Protein AF-A0A2M7N6R6-F1 (afdb_monomer_lite)

Radius of gyration: 20.61 Å; chains: 1; bounding box: 51×41×59 Å

Foldseek 3Di:
DVVLLVCQQANDDDDPVCNVVSVVSDDHQKDWDDWAFDPVCCVVPCVVVVHDQKDWDWDFDQDPPPRDTPDIDTDIDGDPPTDTRTDMGGHDDPNDDSVLVVLLVLVVQQVFAPDPDRVVVHRHDDDPQDDDVVGDTDDRDPDSPDDDPDD

Sequence (151 aa):
TDAENLLRLFGGAPDKEADEKIKAIGPTRLAFWDCALNKTWKEEILDKRNLLATEAKSENTINRISGTADNPRFTERVIAGSQFDFRLSLKVHDGEDLLPLLLQGLKLLELDSLGGSGSRGYGKIEFKDLKIIDGEALTLPDNPFAEGASS

Structure (mmCIF, N/CA/C/O backbone):
data_AF-A0A2M7N6R6-F1
#
_entry.id   AF-A0A2M7N6R6-F1
#
loop_
_atom_site.group_PDB
_atom_site.id
_atom_site.type_symbol
_atom_site.label_atom_id
_atom_site.label_alt_id
_atom_site.label_comp_id
_atom_site.label_asym_id
_atom_site.label_entity_id
_atom_site.label_seq_id
_atom_site.pdbx_PDB_ins_code
_atom_site.Cartn_x
_atom_site.Cartn_y
_atom_site.Cartn_z
_atom_site.occupancy
_atom_site.B_iso_or_equiv
_atom_site.auth_seq_id
_atom_site.auth_comp_id
_atom_site.auth_asym_id
_atom_site.auth_atom_id
_atom_site.pdbx_PDB_model_num
ATOM 1 N N . THR A 1 1 ? -22.119 4.786 8.266 1.00 64.00 1 THR A N 1
ATOM 2 C CA . THR A 1 1 ? -21.231 3.635 8.511 1.00 64.00 1 THR A CA 1
ATOM 3 C C . THR A 1 1 ? -19.872 3.870 7.884 1.00 64.00 1 THR A C 1
ATOM 5 O O . THR A 1 1 ? -18.985 4.335 8.581 1.00 64.00 1 THR A O 1
ATOM 8 N N . ASP A 1 2 ? -19.696 3.653 6.585 1.00 77.94 2 ASP A N 1
ATOM 9 C CA . ASP A 1 2 ? -18.374 3.391 5.997 1.00 77.94 2 ASP A CA 1
ATOM 10 C C . ASP A 1 2 ? -17.433 4.596 6.081 1.00 77.94 2 ASP A C 1
ATOM 12 O O . ASP A 1 2 ? -16.282 4.451 6.473 1.00 77.94 2 ASP A O 1
ATOM 16 N N . ALA A 1 3 ? -17.945 5.809 5.847 1.00 85.69 3 ALA A N 1
ATOM 17 C CA . ALA A 1 3 ? -17.190 7.049 6.034 1.00 85.69 3 ALA A CA 1
ATOM 18 C C . ALA A 1 3 ? -16.670 7.237 7.477 1.00 85.69 3 ALA A C 1
ATOM 20 O O . ALA A 1 3 ? -15.576 7.755 7.677 1.00 85.69 3 ALA A O 1
ATOM 21 N N . GLU A 1 4 ? -17.412 6.780 8.491 1.00 88.81 4 GLU A N 1
ATOM 22 C CA . GLU A 1 4 ? -16.947 6.797 9.884 1.00 88.81 4 GLU A CA 1
ATOM 23 C C . GLU A 1 4 ? -15.924 5.690 10.140 1.00 88.81 4 GLU A C 1
ATOM 25 O O . GLU A 1 4 ? -14.963 5.905 10.869 1.00 88.81 4 GLU A O 1
ATOM 30 N N . ASN A 1 5 ? -16.084 4.522 9.516 1.00 92.25 5 ASN A N 1
ATOM 31 C CA . ASN A 1 5 ? -15.132 3.417 9.636 1.00 92.25 5 ASN A CA 1
ATOM 32 C C . ASN A 1 5 ? -13.803 3.721 8.925 1.00 92.25 5 ASN A C 1
ATOM 34 O O . ASN A 1 5 ? -12.748 3.343 9.428 1.00 92.25 5 ASN A O 1
ATOM 38 N N . LEU A 1 6 ? -13.821 4.497 7.840 1.00 92.50 6 LEU A N 1
ATOM 39 C CA . LEU A 1 6 ? -12.623 5.085 7.237 1.00 92.50 6 LEU A CA 1
ATOM 40 C C . LEU A 1 6 ? -11.966 6.112 8.177 1.00 92.50 6 LEU A C 1
ATOM 42 O O . LEU A 1 6 ? -10.753 6.066 8.369 1.00 92.50 6 LEU A O 1
ATOM 46 N N . LEU A 1 7 ? -12.745 6.981 8.833 1.00 91.94 7 LEU A N 1
ATOM 47 C CA . LEU A 1 7 ? -12.218 7.915 9.841 1.00 91.94 7 LEU A CA 1
ATOM 48 C C . LEU A 1 7 ? -11.681 7.201 11.097 1.00 91.94 7 LEU A C 1
ATOM 50 O O . LEU A 1 7 ? -10.708 7.672 11.678 1.00 91.94 7 LEU A O 1
ATOM 54 N N . ARG A 1 8 ? -12.242 6.050 11.494 1.00 93.38 8 ARG A N 1
ATOM 55 C CA . ARG A 1 8 ? -11.661 5.154 12.511 1.00 93.38 8 ARG A CA 1
ATOM 56 C C . ARG A 1 8 ? -10.321 4.592 12.024 1.00 93.38 8 ARG A C 1
ATOM 58 O O . ARG A 1 8 ? -9.306 4.730 12.709 1.00 93.38 8 ARG A O 1
ATOM 65 N N . LEU A 1 9 ? -10.309 3.973 10.841 1.00 94.81 9 LEU A N 1
ATOM 66 C CA . LEU A 1 9 ? -9.132 3.312 10.270 1.00 94.81 9 LEU A CA 1
ATOM 67 C C . LEU A 1 9 ? -7.947 4.265 10.090 1.00 94.81 9 LEU A C 1
ATOM 69 O O . LEU A 1 9 ? -6.851 3.921 10.518 1.00 94.81 9 LEU A O 1
ATOM 73 N N . PHE A 1 10 ? -8.155 5.442 9.496 1.00 93.69 10 PHE A N 1
ATOM 74 C CA . PHE A 1 10 ? -7.073 6.364 9.126 1.00 93.69 10 PHE A CA 1
ATOM 75 C C . PHE A 1 10 ? -6.913 7.566 10.073 1.00 93.69 10 PHE A C 1
ATOM 77 O O . PHE A 1 10 ? -5.824 8.136 10.148 1.00 93.69 10 PHE A O 1
ATOM 84 N N . GLY A 1 11 ? -7.946 7.913 10.845 1.00 89.31 11 GLY A N 1
ATOM 85 C CA . GLY A 1 11 ? -8.026 9.146 11.632 1.00 89.31 11 GLY A CA 1
ATOM 86 C C . GLY A 1 11 ? -8.700 10.294 10.867 1.00 89.31 11 GLY A C 1
ATOM 87 O O . GLY A 1 11 ? -8.717 10.324 9.637 1.00 89.31 11 GLY A O 1
ATOM 88 N N . GLY A 1 12 ? -9.253 11.260 11.605 1.00 81.00 12 GLY A N 1
ATOM 89 C CA . GLY A 1 12 ? -9.752 12.524 11.056 1.00 81.00 12 GLY A CA 1
ATOM 90 C C . GLY A 1 12 ? -8.738 13.656 11.226 1.00 81.00 12 GLY A C 1
ATOM 91 O O . GLY A 1 12 ? -8.130 13.786 12.288 1.00 81.00 12 GLY A O 1
ATOM 92 N N . ALA A 1 13 ? -8.571 14.498 10.203 1.00 73.12 13 ALA A N 1
ATOM 93 C CA . ALA A 1 13 ? -7.813 15.741 10.337 1.00 73.12 13 ALA A CA 1
ATOM 94 C C . ALA A 1 13 ? -8.614 16.749 11.190 1.00 73.12 13 ALA A C 1
ATOM 96 O O . ALA A 1 13 ? -9.800 16.936 10.913 1.00 73.12 13 ALA A O 1
ATOM 97 N N . PRO A 1 14 ? -8.015 17.396 12.209 1.00 63.06 14 PRO A N 1
ATOM 98 C CA . PRO A 1 14 ? -8.737 18.296 13.104 1.00 63.06 14 PRO A CA 1
ATOM 99 C C . PRO A 1 14 ? -9.152 19.586 12.386 1.00 63.06 14 PRO A C 1
ATOM 101 O O . PRO A 1 14 ? -8.332 20.476 12.159 1.0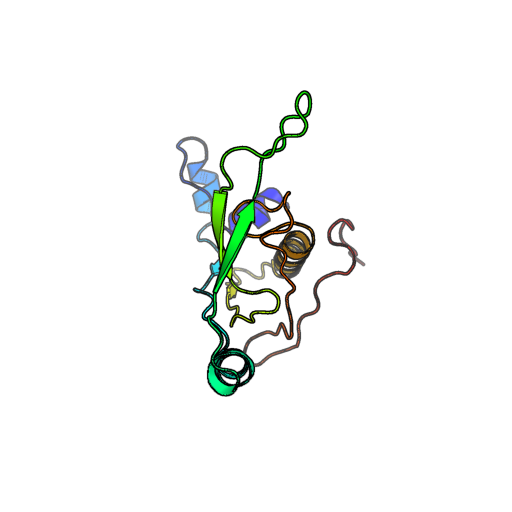0 63.06 14 PRO A O 1
ATOM 104 N N . ASP A 1 15 ? -10.442 19.688 12.072 1.00 67.25 15 ASP A N 1
ATOM 105 C CA . ASP A 1 15 ? -11.092 20.911 11.603 1.00 67.25 15 ASP A CA 1
ATOM 106 C C . ASP A 1 15 ? -12.086 21.429 12.655 1.00 67.25 15 ASP A C 1
ATOM 108 O O . ASP A 1 15 ? -12.701 20.658 13.397 1.00 67.25 15 ASP A O 1
ATOM 112 N N . LYS A 1 16 ? -12.247 22.752 12.722 1.00 59.47 16 LYS A N 1
ATOM 113 C CA . LYS A 1 16 ? -12.961 23.469 13.790 1.00 59.47 16 LYS A CA 1
ATOM 114 C C . LYS A 1 16 ? -14.450 23.131 13.866 1.00 59.47 16 LYS A C 1
ATOM 116 O O . LYS A 1 16 ? -15.036 23.263 14.934 1.00 59.47 16 LYS A O 1
ATOM 121 N N . GLU A 1 17 ? -15.047 22.691 12.761 1.00 62.31 17 GLU A N 1
ATOM 122 C CA . GLU A 1 17 ? -16.455 22.270 12.698 1.00 62.31 17 GLU A CA 1
ATOM 123 C C . GLU A 1 17 ? -16.645 20.757 12.940 1.00 62.31 17 GLU A C 1
ATOM 125 O O . GLU A 1 17 ? -17.759 20.305 13.202 1.00 62.31 17 GLU A O 1
ATOM 130 N N . ALA A 1 18 ? -15.566 19.964 12.894 1.00 65.38 18 ALA A N 1
ATOM 131 C CA . ALA A 1 18 ? -15.598 18.501 13.014 1.00 65.38 18 ALA A CA 1
ATOM 132 C C . ALA A 1 18 ? -15.128 17.968 14.385 1.00 65.38 18 ALA A C 1
ATOM 134 O O . ALA A 1 18 ? -15.279 16.776 14.665 1.00 65.38 18 ALA A O 1
ATOM 135 N N . ASP A 1 19 ? -14.573 18.837 15.233 1.00 71.38 19 ASP A N 1
ATOM 136 C CA . ASP A 1 19 ? -13.819 18.509 16.452 1.00 71.38 19 ASP A CA 1
ATOM 137 C C . ASP A 1 19 ? -14.540 17.520 17.400 1.00 71.38 19 ASP A C 1
ATOM 139 O O . ASP A 1 19 ? -13.961 16.514 17.805 1.00 71.38 19 ASP A O 1
ATOM 143 N N . GLU A 1 20 ? -15.837 17.707 17.673 1.00 77.06 20 GLU A N 1
ATOM 144 C CA . GLU A 1 20 ? -16.615 16.783 18.524 1.00 77.06 20 GLU A CA 1
ATOM 145 C C . GLU A 1 20 ? -16.784 15.378 17.918 1.00 77.06 20 GLU A C 1
ATOM 147 O O . GLU A 1 20 ? -16.715 14.378 18.635 1.00 77.06 20 GLU A O 1
ATOM 152 N N . LYS A 1 21 ? -16.945 15.266 16.591 1.00 76.19 21 LYS A N 1
ATOM 153 C CA . LYS A 1 21 ? -16.992 13.954 15.921 1.00 76.19 21 LYS A CA 1
ATOM 154 C C . LYS A 1 21 ? -15.628 13.274 15.939 1.00 76.19 21 LYS A C 1
ATOM 156 O O . LYS A 1 21 ? -15.561 12.063 16.115 1.00 76.19 21 LYS A O 1
ATOM 161 N N . ILE A 1 22 ? -14.547 14.037 15.787 1.00 78.31 22 ILE A N 1
ATOM 162 C CA . ILE A 1 22 ? -13.179 13.505 15.813 1.00 78.31 22 ILE A CA 1
ATOM 163 C C . ILE A 1 22 ? -12.827 13.006 17.224 1.00 78.31 22 ILE A C 1
ATOM 165 O O . ILE A 1 22 ? -12.296 11.905 17.356 1.00 78.31 22 ILE A O 1
ATOM 169 N N . LYS A 1 23 ? -13.217 13.735 18.280 1.00 81.31 23 LYS A N 1
ATOM 170 C CA . LYS A 1 23 ? -13.111 13.271 19.678 1.00 81.31 23 LYS A CA 1
ATOM 171 C C . LYS A 1 23 ? -13.893 11.980 19.923 1.00 81.31 23 LYS A C 1
ATOM 173 O O . LYS A 1 23 ? -13.353 11.066 20.537 1.00 81.31 23 LYS A O 1
ATOM 178 N N . ALA A 1 24 ? -15.129 11.893 19.425 1.00 84.25 24 ALA A N 1
ATOM 179 C CA . ALA A 1 24 ? -15.977 10.709 19.579 1.00 84.25 24 ALA A CA 1
ATOM 180 C C . ALA A 1 24 ? -15.475 9.487 18.783 1.00 84.25 24 ALA A C 1
ATOM 182 O O . ALA A 1 24 ? -15.651 8.355 19.224 1.00 84.25 24 ALA A O 1
ATOM 183 N N . ILE A 1 25 ? -14.836 9.701 17.627 1.00 86.81 25 ILE A N 1
ATOM 184 C CA . ILE A 1 25 ? -14.183 8.637 16.850 1.00 86.81 25 ILE A CA 1
ATOM 185 C C . ILE A 1 25 ? -12.901 8.170 17.548 1.00 86.81 25 ILE A C 1
ATOM 187 O O . ILE A 1 25 ? -12.643 6.967 17.599 1.00 86.81 25 ILE A O 1
ATOM 191 N N . GLY A 1 26 ? -12.111 9.086 18.111 1.00 86.56 26 GLY A N 1
ATOM 192 C CA . GLY A 1 26 ? -10.881 8.769 18.837 1.00 86.56 26 GLY A CA 1
ATOM 193 C C . GLY A 1 26 ? -9.666 8.508 17.925 1.00 86.56 26 GLY A C 1
ATOM 194 O O . GLY A 1 26 ? -9.629 8.964 16.781 1.00 86.56 26 GLY A O 1
ATOM 195 N N . PRO A 1 27 ? -8.624 7.811 18.420 1.00 89.44 27 PRO A N 1
ATOM 196 C CA . PRO A 1 27 ? -7.346 7.669 17.719 1.00 89.44 27 PRO A CA 1
ATOM 197 C C . PRO A 1 27 ? -7.433 6.766 16.479 1.00 89.44 27 PRO A C 1
ATOM 199 O O . PRO A 1 27 ? -8.243 5.845 16.418 1.00 89.44 27 PRO A O 1
ATOM 202 N N . THR A 1 28 ? -6.529 6.971 15.517 1.00 93.56 28 THR A N 1
ATOM 203 C CA . THR A 1 28 ? -6.423 6.110 14.326 1.00 93.56 28 THR A CA 1
ATOM 204 C C . THR A 1 28 ? -6.135 4.645 14.687 1.00 93.56 28 THR A C 1
ATOM 206 O O . THR A 1 28 ? -5.263 4.354 15.527 1.00 93.56 28 THR A O 1
ATOM 209 N N . ARG A 1 29 ? -6.876 3.718 14.062 1.00 95.62 29 ARG A N 1
ATOM 210 C CA . ARG A 1 29 ? -6.714 2.268 14.265 1.00 95.62 29 ARG A CA 1
ATOM 211 C C . ARG A 1 29 ? -5.559 1.692 13.446 1.00 95.62 29 ARG A C 1
ATOM 213 O O . ARG A 1 29 ? -4.951 0.733 13.915 1.00 95.62 29 ARG A O 1
ATOM 220 N N . LEU A 1 30 ? -5.220 2.261 12.286 1.00 96.94 30 LEU A N 1
ATOM 221 C CA . LEU A 1 30 ? -4.108 1.787 11.458 1.00 96.94 30 LEU A CA 1
ATOM 222 C C . LEU A 1 30 ? -2.774 2.450 11.815 1.00 96.94 30 LEU A C 1
ATOM 224 O O . LEU A 1 30 ? -2.686 3.646 12.088 1.00 96.94 30 LEU A O 1
ATOM 228 N N . ALA A 1 31 ? -1.709 1.660 11.720 1.00 96.81 31 ALA A N 1
ATOM 229 C CA . ALA A 1 31 ? -0.345 2.133 11.530 1.00 96.81 31 ALA A CA 1
ATOM 230 C C . ALA A 1 31 ? 0.316 1.297 10.426 1.00 96.81 31 ALA A C 1
ATOM 232 O O . ALA A 1 31 ? 0.353 0.069 10.519 1.00 96.81 31 ALA A O 1
ATOM 233 N N . PHE A 1 32 ? 0.822 1.950 9.383 1.00 96.31 32 PHE A N 1
ATOM 234 C CA . PHE A 1 32 ? 1.619 1.313 8.333 1.00 96.31 32 PHE A CA 1
ATOM 235 C C . PHE A 1 32 ? 3.103 1.394 8.699 1.00 96.31 32 PHE A C 1
ATOM 237 O O . PHE A 1 32 ? 3.530 2.367 9.321 1.00 96.31 32 PHE A O 1
ATOM 244 N N . TRP A 1 33 ? 3.873 0.376 8.324 1.00 97.38 33 TRP A N 1
ATOM 245 C CA . TRP A 1 33 ? 5.324 0.336 8.508 1.00 97.38 33 TRP A CA 1
ATOM 246 C C . TRP A 1 33 ? 6.030 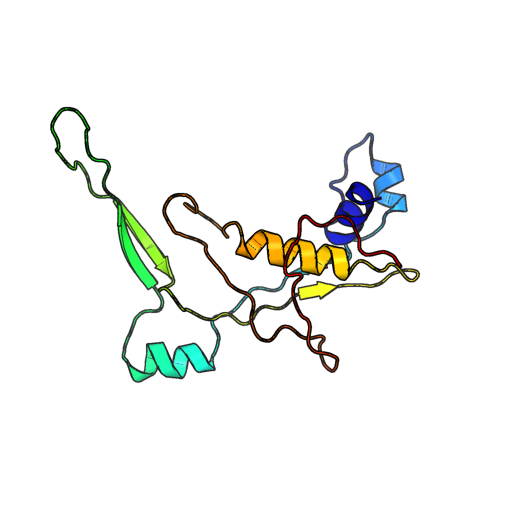0.487 7.158 1.00 97.38 33 TRP A C 1
ATOM 248 O O . TRP A 1 33 ? 5.490 0.092 6.121 1.00 97.38 33 TRP A O 1
ATOM 258 N N . ASP A 1 34 ? 7.255 1.016 7.174 1.00 97.06 34 ASP A N 1
ATOM 259 C CA . ASP A 1 34 ? 8.095 1.086 5.978 1.00 97.06 34 ASP A CA 1
ATOM 260 C C . ASP A 1 34 ? 8.342 -0.320 5.418 1.00 97.06 34 ASP A C 1
ATOM 262 O O . ASP A 1 34 ? 8.849 -1.212 6.103 1.00 97.06 34 ASP A O 1
ATOM 266 N N . CYS A 1 35 ? 7.974 -0.519 4.155 1.00 96.31 35 CYS A N 1
ATOM 267 C CA . CYS A 1 35 ? 8.082 -1.806 3.481 1.00 96.31 35 CYS A CA 1
ATOM 268 C C . CYS A 1 35 ? 9.507 -1.972 2.938 1.00 96.31 35 CYS A C 1
ATOM 270 O O . CYS A 1 35 ? 9.832 -1.484 1.856 1.00 96.31 35 CYS A O 1
ATOM 272 N N . ALA A 1 36 ? 10.374 -2.626 3.712 1.00 97.06 36 ALA A N 1
ATOM 273 C CA . ALA A 1 36 ? 11.747 -2.922 3.306 1.00 97.06 36 ALA A CA 1
ATOM 274 C C . ALA A 1 36 ? 11.786 -3.950 2.159 1.00 97.06 36 ALA A C 1
ATOM 276 O O . ALA A 1 36 ? 10.886 -4.776 2.027 1.00 97.06 36 ALA A O 1
ATOM 277 N N . LEU A 1 37 ? 12.832 -3.920 1.327 1.00 97.00 37 LEU A N 1
ATOM 278 C CA . LEU A 1 37 ? 13.027 -4.919 0.270 1.00 97.00 37 LEU A CA 1
ATOM 279 C C . LEU A 1 37 ? 13.229 -6.308 0.900 1.00 97.00 37 LEU A C 1
ATOM 281 O O . LEU A 1 37 ? 14.116 -6.465 1.742 1.00 97.00 37 LEU A O 1
ATOM 285 N N . ASN A 1 38 ? 12.444 -7.303 0.475 1.00 97.81 38 ASN A N 1
ATOM 286 C CA . ASN A 1 38 ? 12.474 -8.643 1.057 1.00 97.81 38 ASN A CA 1
ATOM 287 C C . ASN A 1 38 ? 13.881 -9.244 0.956 1.00 97.81 38 ASN A C 1
ATOM 289 O O . ASN A 1 38 ? 14.465 -9.345 -0.130 1.00 97.81 38 ASN A O 1
ATOM 293 N N . LYS A 1 39 ? 14.419 -9.662 2.106 1.00 97.44 39 LYS A N 1
ATOM 294 C CA . LYS A 1 39 ? 15.808 -10.119 2.216 1.00 97.44 39 LYS A CA 1
ATOM 295 C C . LYS A 1 39 ? 16.103 -11.326 1.320 1.00 97.44 39 LYS A C 1
ATOM 297 O O . LYS A 1 39 ? 17.102 -11.315 0.606 1.00 97.44 39 LYS A O 1
ATOM 302 N N . THR A 1 40 ? 15.238 -12.340 1.339 1.00 97.19 40 THR A N 1
ATOM 303 C CA . THR A 1 40 ? 15.421 -13.567 0.550 1.00 97.19 40 THR A CA 1
ATOM 304 C C . THR A 1 40 ? 15.425 -13.243 -0.940 1.00 97.19 40 THR A C 1
ATOM 306 O O . THR A 1 40 ? 16.371 -13.587 -1.642 1.00 97.19 40 THR A O 1
ATOM 309 N N . TRP A 1 41 ? 14.427 -12.497 -1.419 1.00 96.56 41 TRP A N 1
ATOM 310 C CA . TRP A 1 41 ? 14.343 -12.067 -2.814 1.00 96.56 41 TRP A CA 1
ATOM 311 C C . TRP A 1 41 ? 15.574 -11.260 -3.249 1.00 96.56 41 TRP A C 1
ATOM 313 O O . TRP A 1 41 ? 16.125 -11.518 -4.320 1.00 96.56 41 TRP A O 1
ATOM 323 N N . LYS A 1 42 ? 16.059 -10.335 -2.407 1.00 96.69 42 LYS A N 1
ATOM 324 C CA . LYS A 1 42 ? 17.291 -9.574 -2.669 1.00 96.69 42 LYS A CA 1
ATOM 325 C C . LYS A 1 42 ? 18.486 -10.511 -2.869 1.00 96.69 42 LYS A C 1
ATOM 327 O O . LYS A 1 42 ? 19.180 -10.403 -3.880 1.00 96.69 42 LYS A O 1
ATOM 332 N N . GLU A 1 43 ? 18.704 -11.432 -1.934 1.00 96.81 43 GLU A N 1
ATOM 333 C CA . GLU A 1 43 ? 19.828 -12.374 -1.974 1.00 96.81 43 GLU A CA 1
ATOM 334 C C . GLU A 1 43 ? 19.725 -13.330 -3.179 1.00 96.81 43 GLU A C 1
ATOM 336 O O . GLU A 1 43 ? 20.731 -13.648 -3.815 1.00 96.81 43 GLU A O 1
ATOM 341 N N . GLU A 1 44 ? 18.517 -13.762 -3.550 1.00 95.94 44 GLU A N 1
ATOM 342 C CA . GLU A 1 44 ? 18.282 -14.730 -4.629 1.00 95.94 44 GLU A CA 1
ATOM 343 C C . GLU A 1 44 ? 18.253 -14.133 -6.046 1.00 95.94 44 GLU A C 1
ATOM 345 O O . GLU A 1 44 ? 18.637 -14.809 -7.010 1.00 95.94 44 GLU A O 1
ATOM 350 N N . ILE A 1 45 ? 17.786 -12.889 -6.191 1.00 94.94 45 ILE A N 1
ATOM 351 C CA . ILE A 1 45 ? 17.538 -12.249 -7.491 1.00 94.94 45 ILE A CA 1
ATOM 352 C C . ILE A 1 45 ? 18.535 -11.132 -7.785 1.00 94.94 45 ILE A C 1
ATOM 354 O O . ILE A 1 45 ? 19.027 -11.077 -8.910 1.00 94.94 45 ILE A O 1
ATOM 358 N N . LEU A 1 46 ? 18.865 -10.273 -6.816 1.00 95.06 46 LEU A N 1
ATOM 359 C CA . LEU A 1 46 ? 19.824 -9.187 -7.036 1.00 95.06 46 LEU A CA 1
ATOM 360 C C . LEU A 1 46 ? 21.256 -9.667 -6.828 1.00 95.06 46 LEU A C 1
ATOM 362 O O . LEU A 1 46 ? 22.048 -9.654 -7.771 1.00 95.06 46 LEU A O 1
ATOM 366 N N . ASP A 1 47 ? 21.577 -10.147 -5.626 1.00 94.75 47 ASP A N 1
ATOM 367 C CA . ASP A 1 47 ? 22.966 -10.408 -5.233 1.00 94.75 47 ASP A CA 1
ATOM 368 C C . ASP A 1 47 ? 23.559 -11.595 -6.017 1.00 94.75 47 ASP A C 1
ATOM 370 O O . ASP A 1 47 ? 24.613 -11.458 -6.639 1.00 94.75 47 ASP A O 1
ATOM 374 N N . LYS A 1 48 ? 22.845 -12.732 -6.107 1.00 95.12 48 LYS A N 1
ATOM 375 C CA . LYS A 1 48 ? 23.260 -13.904 -6.917 1.00 95.12 48 LYS A CA 1
ATOM 376 C C . LYS A 1 48 ? 23.415 -13.623 -8.420 1.00 95.12 48 LYS A C 1
ATOM 378 O O . LYS A 1 48 ? 24.041 -14.425 -9.110 1.00 95.12 48 LYS A O 1
ATOM 383 N N . ARG A 1 49 ? 22.825 -12.542 -8.948 1.00 92.44 49 ARG A N 1
ATOM 384 C CA . ARG A 1 49 ? 22.835 -12.204 -10.388 1.00 92.44 49 ARG A CA 1
ATOM 385 C C . ARG A 1 49 ? 23.585 -10.904 -10.703 1.00 92.44 49 ARG A C 1
ATOM 387 O O . ARG A 1 49 ? 23.661 -10.532 -11.870 1.00 92.44 49 ARG A O 1
ATOM 394 N N . ASN A 1 50 ? 24.125 -10.231 -9.683 1.00 92.81 50 ASN A N 1
ATOM 395 C CA . ASN A 1 50 ? 24.738 -8.904 -9.764 1.00 92.81 50 ASN A CA 1
ATOM 396 C C . ASN A 1 50 ? 23.842 -7.866 -10.484 1.00 92.81 50 ASN A C 1
ATOM 398 O O . ASN A 1 50 ? 24.295 -7.140 -11.372 1.00 92.81 50 ASN A O 1
ATOM 402 N N . LEU A 1 51 ? 22.553 -7.828 -10.121 1.00 92.44 51 LEU A N 1
ATOM 403 C CA . LEU A 1 51 ? 21.567 -6.874 -10.644 1.00 92.44 51 LEU A CA 1
ATOM 404 C C . LEU A 1 51 ? 21.341 -5.707 -9.672 1.00 92.44 51 LEU A C 1
ATOM 406 O O . LEU A 1 51 ? 21.432 -5.862 -8.456 1.00 92.44 51 LEU A O 1
ATOM 410 N N . LEU A 1 52 ? 20.989 -4.542 -10.218 1.00 93.06 52 LEU A N 1
ATOM 411 C CA . LEU A 1 52 ? 20.520 -3.397 -9.435 1.00 93.06 52 LEU A CA 1
ATOM 412 C C . LEU A 1 52 ? 19.051 -3.589 -9.026 1.00 93.06 52 LEU A C 1
ATOM 414 O O . LEU A 1 52 ? 18.266 -4.181 -9.763 1.00 93.06 52 LEU A O 1
ATOM 418 N N . ALA A 1 53 ? 18.665 -3.035 -7.872 1.00 91.38 53 ALA A N 1
ATOM 419 C CA . ALA A 1 53 ? 17.266 -3.005 -7.421 1.00 91.38 53 ALA A CA 1
ATOM 420 C C . ALA A 1 53 ? 16.370 -2.099 -8.288 1.00 91.38 53 ALA A C 1
ATOM 422 O O . ALA A 1 53 ? 15.140 -2.180 -8.225 1.00 91.38 53 ALA A O 1
ATOM 423 N N . THR A 1 54 ? 16.988 -1.226 -9.084 1.00 93.31 54 THR A N 1
ATOM 424 C CA . THR A 1 54 ? 16.341 -0.205 -9.902 1.00 93.31 54 THR A CA 1
ATOM 425 C C . THR A 1 54 ? 16.841 -0.226 -11.346 1.00 93.31 54 THR A C 1
ATOM 427 O O . THR A 1 54 ? 17.948 -0.670 -11.649 1.00 93.31 54 THR A O 1
ATOM 430 N N . GLU A 1 55 ? 16.006 0.276 -12.252 1.00 89.88 55 GLU A N 1
ATOM 431 C CA . GLU A 1 55 ? 16.305 0.470 -13.669 1.00 89.88 55 GLU A CA 1
ATOM 432 C C . GLU A 1 55 ? 15.886 1.875 -14.129 1.00 89.88 55 GLU A C 1
ATOM 434 O O . GLU A 1 55 ? 14.909 2.447 -13.639 1.00 89.88 55 GLU A O 1
ATOM 439 N N . ALA A 1 56 ? 16.597 2.428 -15.113 1.00 87.88 56 ALA A N 1
ATOM 440 C CA . ALA A 1 56 ? 16.210 3.673 -15.769 1.00 87.88 56 ALA A CA 1
ATOM 441 C C . ALA A 1 56 ? 15.236 3.378 -16.922 1.00 87.88 56 ALA A C 1
ATOM 443 O O . ALA A 1 56 ? 15.654 2.974 -18.009 1.00 87.88 56 ALA A O 1
ATOM 444 N N . LYS A 1 57 ? 13.935 3.606 -16.711 1.00 81.75 57 LYS A N 1
ATOM 445 C CA . LYS A 1 57 ? 12.929 3.521 -17.780 1.00 81.75 57 LYS A CA 1
ATOM 446 C C . LYS A 1 57 ? 12.916 4.825 -18.576 1.00 81.75 57 LYS A C 1
ATOM 448 O O . LYS A 1 57 ? 12.792 5.905 -17.999 1.00 81.75 57 LYS A O 1
ATOM 453 N N . SER A 1 58 ? 13.020 4.722 -19.899 1.00 81.75 58 SER A N 1
ATOM 454 C CA . SER A 1 58 ? 12.776 5.840 -20.809 1.00 81.75 58 SER A CA 1
ATOM 455 C C . SER A 1 58 ? 11.277 6.036 -21.062 1.00 81.75 58 SER A C 1
ATOM 457 O O . SER A 1 58 ? 10.500 5.081 -21.138 1.00 81.75 58 SER A O 1
ATOM 459 N N . GLU A 1 59 ? 10.866 7.290 -21.216 1.00 77.12 59 GLU A N 1
ATOM 460 C CA . GLU A 1 59 ? 9.539 7.684 -21.671 1.00 77.12 59 GLU A CA 1
ATOM 461 C C . GLU A 1 59 ? 9.656 8.854 -22.656 1.00 77.12 59 GLU A C 1
ATOM 463 O O . GLU A 1 59 ? 10.266 9.887 -22.362 1.00 77.12 59 GLU A O 1
ATOM 468 N N . ASN A 1 60 ? 9.055 8.690 -23.836 1.00 77.12 60 ASN A N 1
ATOM 469 C CA . ASN A 1 60 ? 9.165 9.635 -24.942 1.00 77.12 60 ASN A CA 1
ATOM 470 C C . ASN A 1 60 ? 7.785 10.200 -25.291 1.00 77.12 60 ASN A C 1
ATOM 472 O O . ASN A 1 60 ? 6.844 9.443 -25.536 1.00 77.12 60 ASN A O 1
ATOM 476 N N . THR A 1 61 ? 7.677 11.523 -25.407 1.00 72.50 61 THR A N 1
ATOM 477 C CA . THR A 1 61 ? 6.496 12.159 -26.003 1.00 72.50 61 THR A CA 1
ATOM 478 C C . THR A 1 61 ? 6.671 12.185 -27.517 1.00 72.50 61 THR A C 1
ATOM 480 O O . THR A 1 61 ? 7.506 12.924 -28.031 1.00 72.50 61 THR A O 1
ATOM 483 N N . ILE A 1 62 ? 5.882 11.388 -28.239 1.00 75.62 62 ILE A N 1
ATOM 484 C CA . ILE A 1 62 ? 5.862 11.418 -29.707 1.00 75.62 62 ILE A CA 1
ATOM 485 C C . ILE A 1 62 ? 4.947 12.555 -30.166 1.00 75.62 62 ILE A C 1
ATOM 487 O O . ILE A 1 62 ? 3.755 12.579 -29.838 1.00 75.62 62 ILE A O 1
ATOM 491 N N . ASN A 1 63 ? 5.482 13.486 -30.952 1.00 72.56 63 ASN A N 1
ATOM 492 C CA . ASN A 1 63 ? 4.690 14.516 -31.608 1.00 72.56 63 ASN A CA 1
ATOM 493 C C . ASN A 1 63 ? 3.838 13.871 -32.714 1.00 72.56 63 ASN A C 1
ATOM 495 O O . ASN A 1 63 ? 4.356 13.375 -33.713 1.00 72.56 63 ASN A O 1
ATOM 499 N N . ARG A 1 64 ? 2.510 13.893 -32.545 1.00 72.38 64 ARG A N 1
ATOM 500 C CA . ARG A 1 64 ? 1.547 13.257 -33.465 1.00 72.38 64 ARG A CA 1
ATOM 501 C C . ARG A 1 64 ? 1.517 13.853 -34.881 1.00 72.38 64 ARG A C 1
ATOM 503 O O . ARG A 1 64 ? 0.903 13.242 -35.746 1.00 72.38 64 ARG A O 1
ATOM 510 N N . ILE A 1 65 ? 2.132 15.016 -35.114 1.00 75.00 65 ILE A N 1
ATOM 511 C CA . ILE A 1 65 ? 2.165 15.679 -36.428 1.00 75.00 65 ILE A CA 1
ATOM 512 C C . ILE A 1 65 ? 3.443 15.319 -37.198 1.00 75.00 65 ILE A C 1
ATOM 514 O O . ILE A 1 65 ? 3.370 14.981 -38.375 1.00 75.00 65 ILE A O 1
ATOM 518 N N . SER A 1 66 ? 4.611 15.369 -36.549 1.00 79.62 66 SER A N 1
ATOM 519 C CA . SER A 1 66 ? 5.911 15.062 -37.175 1.00 79.62 66 SER A CA 1
ATOM 520 C C . SER A 1 66 ? 6.324 13.591 -37.068 1.00 79.62 66 SER A C 1
ATOM 522 O O . SER A 1 66 ? 7.255 13.173 -37.750 1.00 79.62 66 SER A O 1
ATOM 524 N N . GLY A 1 67 ? 5.698 12.815 -36.177 1.00 71.50 67 GLY A N 1
ATOM 525 C CA . GLY A 1 67 ? 6.127 11.458 -35.826 1.00 71.50 67 GLY A CA 1
ATOM 526 C C . GLY A 1 67 ? 7.426 11.398 -35.008 1.00 71.50 67 GLY A C 1
ATOM 527 O O . GLY A 1 67 ? 7.872 10.305 -34.665 1.00 71.50 67 GLY A O 1
ATOM 528 N N . THR A 1 68 ? 8.037 12.543 -34.679 1.00 72.69 68 THR A N 1
ATOM 529 C CA . THR A 1 68 ? 9.309 12.612 -33.944 1.00 72.69 68 THR A CA 1
ATOM 530 C C . THR A 1 68 ? 9.116 12.384 -32.448 1.00 72.69 68 THR A C 1
ATOM 532 O O . THR A 1 68 ? 8.115 12.791 -31.856 1.00 72.69 68 THR A O 1
ATOM 535 N N . ALA A 1 69 ? 10.098 11.726 -31.832 1.00 71.12 69 ALA A N 1
ATOM 536 C CA . ALA A 1 69 ? 10.195 11.533 -30.392 1.00 71.12 69 ALA A CA 1
ATOM 537 C C . ALA A 1 69 ? 11.280 12.465 -29.838 1.00 71.12 69 ALA A C 1
ATOM 539 O O . ALA A 1 69 ? 12.464 12.130 -29.867 1.00 71.12 69 ALA A O 1
ATOM 540 N N . ASP A 1 70 ? 10.875 13.635 -29.353 1.00 66.31 70 ASP A N 1
ATOM 541 C CA . ASP A 1 70 ? 11.797 14.673 -28.892 1.00 66.31 70 ASP A CA 1
ATOM 542 C C . ASP A 1 70 ? 12.030 14.580 -27.374 1.00 66.31 70 ASP A C 1
ATOM 544 O O . ASP A 1 70 ? 11.084 14.464 -26.594 1.00 66.31 70 ASP A O 1
ATOM 548 N N . ASN A 1 71 ? 13.297 14.677 -26.953 1.00 72.88 71 ASN A N 1
ATOM 549 C CA . ASN A 1 71 ? 13.750 14.695 -25.551 1.00 72.88 71 ASN A CA 1
ATOM 550 C C . ASN A 1 71 ? 13.262 13.498 -24.693 1.00 72.88 71 ASN A C 1
A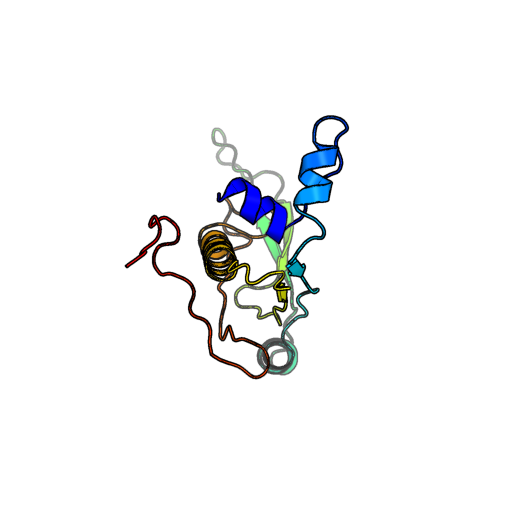TOM 552 O O . ASN A 1 71 ? 12.373 13.670 -23.851 1.00 72.88 71 ASN A O 1
ATOM 556 N N . PRO A 1 72 ? 13.854 12.292 -24.856 1.00 74.12 72 PRO A N 1
ATOM 557 C CA . PRO A 1 72 ? 13.550 11.136 -24.011 1.00 74.12 72 PRO A CA 1
ATOM 558 C C . PRO A 1 72 ? 13.793 11.457 -22.532 1.00 74.12 72 PRO A C 1
ATOM 560 O O . PRO A 1 72 ? 14.893 11.853 -22.140 1.00 74.12 72 PRO A O 1
ATOM 563 N N . ARG A 1 73 ? 12.770 11.271 -21.695 1.00 79.44 73 ARG A N 1
ATOM 564 C CA . ARG A 1 73 ? 12.895 11.402 -20.239 1.00 79.44 73 ARG A CA 1
ATOM 565 C C . ARG A 1 73 ? 13.277 10.055 -19.659 1.00 79.44 73 ARG A C 1
ATOM 567 O O . ARG A 1 73 ? 12.653 9.054 -19.987 1.00 79.44 73 ARG A O 1
ATOM 574 N N . PHE A 1 74 ? 14.258 10.035 -18.768 1.00 84.00 74 PHE A N 1
ATOM 575 C CA . PHE A 1 74 ? 14.593 8.848 -17.990 1.00 84.00 74 PHE A CA 1
ATOM 576 C C . PHE A 1 74 ? 14.041 9.008 -16.577 1.00 84.00 74 PHE A C 1
ATOM 578 O O . PHE A 1 74 ? 14.093 10.090 -15.994 1.00 84.00 74 PHE A O 1
ATOM 585 N N . THR A 1 75 ? 13.466 7.943 -16.034 1.00 84.69 75 THR A N 1
ATOM 586 C CA . THR A 1 75 ? 12.971 7.895 -14.657 1.00 84.69 75 THR A CA 1
ATOM 587 C C . THR A 1 75 ? 13.391 6.570 -14.049 1.00 84.69 75 THR A C 1
ATOM 589 O O . THR A 1 75 ? 13.145 5.505 -14.619 1.00 84.69 75 THR A O 1
ATOM 592 N N . GLU A 1 76 ? 14.063 6.646 -12.906 1.00 89.12 76 GLU A N 1
ATOM 593 C CA . GLU A 1 76 ? 14.430 5.470 -12.131 1.00 89.12 76 GLU A CA 1
ATOM 594 C C . GLU A 1 76 ? 13.170 4.820 -11.548 1.00 89.12 76 GLU A C 1
ATOM 596 O O . GLU A 1 76 ? 12.278 5.503 -11.038 1.00 89.12 76 GLU A O 1
ATOM 601 N N . ARG A 1 77 ? 13.083 3.493 -11.634 1.00 89.06 77 ARG A N 1
ATOM 602 C CA . ARG A 1 77 ? 12.032 2.702 -10.992 1.00 89.06 77 ARG A CA 1
ATOM 603 C C . ARG A 1 77 ? 12.605 1.423 -10.404 1.00 89.06 77 ARG A C 1
ATOM 605 O O . ARG A 1 77 ? 13.567 0.878 -10.933 1.00 89.06 77 ARG A O 1
ATOM 612 N N . VAL A 1 78 ? 11.967 0.919 -9.354 1.00 92.88 78 VAL A N 1
ATOM 613 C CA . VAL A 1 78 ? 12.184 -0.441 -8.841 1.00 92.88 78 VAL A CA 1
ATOM 614 C C . VAL A 1 78 ? 11.918 -1.462 -9.957 1.00 92.88 78 VAL A C 1
ATOM 616 O O . VAL A 1 78 ? 10.953 -1.303 -10.714 1.00 92.88 78 VAL A O 1
ATOM 619 N N . ILE A 1 79 ? 12.755 -2.500 -10.073 1.00 92.56 79 ILE A N 1
ATOM 620 C CA . ILE A 1 79 ? 12.582 -3.527 -11.113 1.00 92.56 79 ILE A CA 1
ATOM 621 C C . ILE A 1 79 ? 11.305 -4.352 -10.887 1.00 92.56 79 ILE A C 1
ATOM 623 O O . ILE A 1 79 ? 10.897 -4.616 -9.751 1.00 92.56 79 ILE A O 1
ATOM 627 N N . ALA A 1 80 ? 10.659 -4.768 -11.978 1.00 91.88 80 ALA A N 1
ATOM 628 C CA . ALA A 1 80 ? 9.413 -5.529 -11.910 1.00 91.88 80 ALA A CA 1
ATOM 629 C C . ALA A 1 80 ? 9.619 -6.887 -11.210 1.00 91.88 80 ALA A C 1
ATOM 631 O O . ALA A 1 80 ? 10.620 -7.564 -11.434 1.00 91.88 80 ALA A O 1
ATOM 632 N N . GLY A 1 81 ? 8.661 -7.285 -10.369 1.00 93.25 81 GLY A N 1
ATOM 633 C CA . GLY A 1 81 ? 8.764 -8.503 -9.559 1.00 93.25 81 GLY A CA 1
ATOM 634 C C . GLY A 1 81 ? 9.620 -8.370 -8.293 1.00 93.25 81 GLY A C 1
ATOM 635 O O . GLY A 1 81 ? 9.863 -9.388 -7.647 1.00 93.25 81 GLY A O 1
ATOM 636 N N . SER A 1 82 ? 10.061 -7.159 -7.924 1.00 96.00 82 SER A N 1
ATOM 637 C CA . SER A 1 82 ? 10.655 -6.891 -6.604 1.00 96.00 82 SER A CA 1
ATOM 638 C C . SER A 1 82 ? 9.656 -7.145 -5.480 1.00 96.00 82 SER A C 1
ATOM 640 O O . SER A 1 82 ? 8.512 -6.700 -5.553 1.00 96.00 82 SER A O 1
ATOM 642 N N . GLN A 1 83 ? 10.103 -7.838 -4.434 1.00 97.44 83 GLN A N 1
ATOM 643 C CA . GLN A 1 83 ? 9.289 -8.183 -3.268 1.00 97.44 83 GLN A CA 1
ATOM 644 C C . GLN A 1 83 ? 9.669 -7.315 -2.067 1.00 97.44 83 GLN A C 1
ATOM 646 O O . GLN A 1 83 ? 10.843 -7.002 -1.869 1.00 97.44 83 GLN A O 1
ATOM 651 N N . PHE A 1 84 ? 8.678 -6.949 -1.255 1.00 97.75 84 PHE A N 1
ATOM 652 C CA . PHE A 1 84 ? 8.841 -6.086 -0.086 1.00 97.75 84 PHE A CA 1
ATOM 653 C C . PHE A 1 84 ? 8.110 -6.675 1.122 1.00 97.75 84 PHE A C 1
ATOM 655 O O . PHE A 1 84 ? 7.014 -7.218 0.986 1.00 97.75 84 PHE A O 1
ATOM 662 N N . ASP A 1 85 ? 8.708 -6.538 2.302 1.00 97.50 85 ASP A N 1
ATOM 663 C CA . ASP A 1 85 ? 8.168 -7.037 3.564 1.00 97.50 85 ASP A CA 1
ATOM 664 C C . ASP A 1 85 ? 7.077 -6.081 4.077 1.00 97.50 85 ASP A C 1
ATOM 666 O O . ASP A 1 85 ? 7.337 -5.134 4.822 1.00 97.50 85 ASP A O 1
ATOM 670 N N . PHE A 1 86 ? 5.840 -6.304 3.626 1.00 97.19 86 PHE A N 1
ATOM 671 C CA . PHE A 1 86 ? 4.679 -5.500 4.008 1.00 97.19 86 PHE A CA 1
ATOM 672 C C . PHE A 1 86 ? 4.258 -5.756 5.460 1.00 97.19 86 PHE A C 1
ATOM 674 O O . PHE A 1 86 ? 4.053 -6.899 5.874 1.00 97.19 86 PHE A O 1
ATOM 681 N N . ARG A 1 87 ? 4.046 -4.679 6.227 1.00 97.06 87 ARG A N 1
ATOM 682 C CA . ARG A 1 87 ? 3.483 -4.755 7.579 1.00 97.06 87 ARG A CA 1
ATOM 683 C C . ARG A 1 87 ? 2.577 -3.565 7.875 1.00 97.06 87 ARG A C 1
ATOM 685 O O . ARG A 1 87 ? 2.932 -2.410 7.651 1.00 97.06 87 ARG A O 1
ATOM 692 N N . LEU A 1 88 ? 1.439 -3.860 8.493 1.00 96.69 88 LEU A N 1
ATOM 693 C CA . LEU A 1 88 ? 0.588 -2.883 9.166 1.00 96.69 88 LEU A CA 1
ATOM 694 C C . LEU A 1 88 ? 0.292 -3.328 10.601 1.00 96.69 88 LEU A C 1
ATOM 696 O O . LEU A 1 88 ? 0.707 -4.397 11.055 1.00 96.69 88 LEU A O 1
ATOM 700 N N . SER A 1 89 ? -0.422 -2.497 11.343 1.00 96.44 89 SER A N 1
ATOM 701 C CA . SER A 1 89 ? -1.004 -2.839 12.636 1.00 96.44 89 SER A CA 1
ATOM 702 C C . SER A 1 89 ? -2.405 -2.245 12.706 1.00 96.44 89 SER A C 1
ATOM 704 O O . SER A 1 89 ? -2.561 -1.040 12.522 1.00 96.44 89 SER A O 1
ATOM 706 N N . LEU A 1 90 ? -3.404 -3.093 12.952 1.00 95.75 90 LEU A N 1
ATOM 707 C CA . LEU A 1 90 ? -4.790 -2.702 13.198 1.00 95.75 90 LEU A CA 1
ATOM 708 C C . LEU A 1 90 ? -5.057 -2.800 14.704 1.00 95.75 90 LEU A C 1
ATOM 710 O O . LEU A 1 90 ? -4.916 -3.872 15.290 1.00 95.75 90 LEU A O 1
ATOM 714 N N . LYS A 1 91 ? -5.427 -1.686 15.333 1.00 94.69 91 LYS A N 1
ATOM 715 C CA . LYS A 1 91 ? -5.936 -1.660 16.709 1.00 94.69 91 LYS A CA 1
ATOM 716 C C . LYS A 1 91 ? -7.434 -1.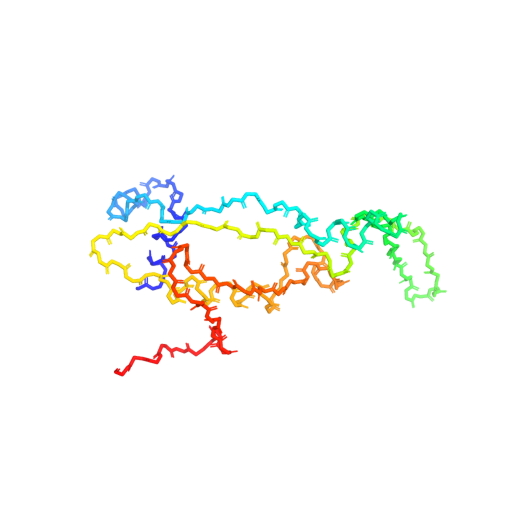948 16.680 1.00 94.69 91 LYS A C 1
ATOM 718 O O . LYS A 1 91 ? -8.145 -1.365 15.866 1.00 94.69 91 LYS A O 1
ATOM 723 N N . VAL A 1 92 ? -7.904 -2.784 17.597 1.00 90.94 92 VAL A N 1
ATOM 724 C CA . VAL A 1 92 ? -9.333 -3.009 17.839 1.00 90.94 92 VAL A CA 1
ATOM 725 C C . VAL A 1 92 ? -9.703 -2.287 19.130 1.00 90.94 92 VAL A C 1
ATOM 727 O O . VAL A 1 92 ? -9.084 -2.520 20.167 1.00 90.94 92 VAL A O 1
ATOM 730 N N . HIS A 1 93 ? -10.695 -1.404 19.060 1.00 89.31 93 HIS A N 1
ATOM 731 C CA . HIS A 1 93 ? -11.314 -0.757 20.217 1.00 89.31 93 HIS A CA 1
ATOM 732 C C . HIS A 1 93 ? -12.766 -1.229 20.315 1.00 89.31 93 HIS A C 1
ATOM 734 O O . HIS A 1 93 ? -13.393 -1.446 19.286 1.00 89.31 93 HIS A O 1
ATOM 740 N N . ASP A 1 94 ? -13.277 -1.441 21.529 1.00 85.25 94 ASP A N 1
ATOM 741 C CA . ASP A 1 94 ? -14.701 -1.665 21.841 1.00 85.25 94 ASP A CA 1
ATOM 742 C C . ASP A 1 94 ? -15.453 -2.717 20.987 1.00 85.25 94 ASP A C 1
ATOM 744 O O . ASP A 1 94 ? -16.674 -2.670 20.854 1.00 85.25 94 ASP A O 1
ATOM 748 N N . GLY A 1 95 ? -14.731 -3.699 20.432 1.00 83.44 95 GLY A N 1
ATOM 749 C CA . GLY A 1 95 ? -15.288 -4.746 19.564 1.00 83.44 95 GLY A CA 1
ATOM 750 C C . GLY A 1 95 ? -15.503 -4.338 18.099 1.00 83.44 95 GLY A C 1
ATOM 751 O O . GLY A 1 95 ? -16.194 -5.051 17.377 1.00 83.44 95 GLY A O 1
ATOM 752 N N . GLU A 1 96 ? -14.932 -3.218 17.647 1.00 90.62 96 GLU A N 1
ATOM 753 C CA . GLU A 1 96 ? -15.003 -2.749 16.258 1.00 90.62 96 GLU A CA 1
ATOM 754 C C . GLU A 1 96 ? -14.391 -3.756 15.266 1.00 90.62 96 GLU A C 1
ATOM 756 O O . GLU A 1 96 ? -13.167 -3.901 15.196 1.00 90.62 96 GLU A O 1
ATOM 761 N N . ASP A 1 97 ? -15.225 -4.385 14.431 1.00 92.38 97 ASP A N 1
ATOM 762 C CA . ASP A 1 97 ? -14.736 -5.117 13.260 1.00 92.38 97 ASP A CA 1
ATOM 763 C C . ASP A 1 97 ? -14.482 -4.160 12.085 1.00 92.38 97 ASP A C 1
ATOM 765 O O . ASP A 1 97 ? -15.396 -3.677 11.413 1.00 92.38 97 ASP A O 1
ATOM 769 N N . LEU A 1 98 ? -13.202 -3.864 11.861 1.00 94.75 98 LEU A N 1
ATOM 770 C CA . LEU A 1 98 ? -12.714 -3.036 10.755 1.00 94.75 98 LEU A CA 1
ATOM 771 C C . LEU A 1 98 ? -11.829 -3.831 9.779 1.00 94.75 98 LEU A C 1
ATOM 773 O O . LEU A 1 98 ? -11.314 -3.258 8.815 1.00 94.75 98 LEU A O 1
ATOM 777 N N . LEU A 1 99 ? -11.634 -5.137 10.009 1.00 94.44 99 LEU A N 1
ATOM 778 C CA . LEU A 1 99 ? -10.754 -5.967 9.185 1.00 94.44 99 LEU A CA 1
ATOM 779 C C . LEU A 1 99 ? -11.310 -6.186 7.761 1.00 94.44 99 LEU A C 1
ATOM 781 O O . LEU A 1 99 ? -10.532 -6.012 6.823 1.00 94.44 99 LEU A O 1
ATOM 785 N N . PRO A 1 100 ? -12.614 -6.459 7.533 1.00 94.12 100 PRO A N 1
ATOM 786 C CA . PRO A 1 100 ? -13.168 -6.575 6.182 1.00 94.12 100 PRO A CA 1
ATOM 787 C C . PRO A 1 100 ? -12.954 -5.316 5.329 1.00 94.12 100 PRO A C 1
ATOM 789 O O . PRO A 1 100 ? -12.505 -5.420 4.189 1.00 94.12 100 PRO A O 1
ATOM 792 N N . LEU A 1 101 ? -13.187 -4.126 5.899 1.00 95.12 101 LEU A N 1
ATOM 793 C CA . LEU A 1 101 ? -12.982 -2.841 5.214 1.00 95.12 101 LEU A CA 1
ATOM 794 C C . LEU A 1 101 ? -11.497 -2.586 4.899 1.00 95.12 101 LEU A C 1
ATOM 796 O O . LEU A 1 101 ? -11.164 -2.047 3.843 1.00 95.12 101 LEU A O 1
ATOM 800 N N . LEU A 1 102 ? -10.589 -3.015 5.782 1.00 95.88 102 LEU A N 1
ATOM 801 C CA . LEU A 1 102 ? -9.152 -2.977 5.516 1.00 95.88 102 LEU A CA 1
ATOM 802 C C . LEU A 1 102 ? -8.764 -3.905 4.352 1.00 95.88 102 LEU A C 1
ATOM 804 O O . LEU A 1 102 ? -8.067 -3.466 3.440 1.00 95.88 102 LEU A O 1
ATOM 808 N N . LEU A 1 103 ? -9.229 -5.160 4.345 1.00 96.19 103 LEU A N 1
ATOM 809 C CA . LEU A 1 103 ? -8.935 -6.123 3.273 1.00 96.19 103 LEU A CA 1
ATOM 810 C C . LEU A 1 103 ? -9.540 -5.682 1.928 1.00 96.19 103 LEU A C 1
ATOM 812 O O . LEU A 1 103 ? -8.890 -5.804 0.890 1.00 96.19 103 LEU A O 1
ATOM 816 N N . GLN A 1 104 ? -10.736 -5.087 1.943 1.00 95.94 104 GLN A N 1
ATOM 817 C CA . GLN A 1 104 ? -11.340 -4.420 0.787 1.00 95.94 104 GLN A CA 1
ATOM 818 C C . GLN A 1 104 ? -10.439 -3.286 0.264 1.00 95.94 104 GLN A C 1
ATOM 820 O O . GLN A 1 104 ? -10.152 -3.232 -0.931 1.00 95.94 104 GLN A O 1
ATOM 825 N N . GLY A 1 105 ? -9.924 -2.427 1.152 1.00 95.50 105 GLY A N 1
ATOM 826 C CA . GLY A 1 105 ? -8.983 -1.357 0.804 1.00 95.50 105 GLY A CA 1
ATOM 827 C C . GLY A 1 105 ? -7.664 -1.863 0.205 1.00 95.50 105 GLY A C 1
ATOM 828 O O . GLY A 1 105 ? -7.206 -1.326 -0.804 1.00 95.50 105 GLY A O 1
ATOM 829 N N . LEU A 1 106 ? -7.082 -2.931 0.765 1.00 96.62 106 LEU A N 1
ATOM 830 C CA . LEU A 1 106 ? -5.885 -3.573 0.201 1.00 96.62 106 LEU A CA 1
ATOM 831 C C . LEU A 1 106 ? -6.164 -4.152 -1.195 1.00 96.62 106 LEU A C 1
ATOM 833 O O . LEU A 1 106 ? -5.349 -3.976 -2.099 1.00 96.62 106 LEU A O 1
ATOM 837 N N . LYS A 1 107 ? -7.336 -4.764 -1.413 1.00 96.88 107 LYS A N 1
ATOM 838 C CA . LYS A 1 107 ? -7.732 -5.278 -2.732 1.00 96.88 107 LYS A CA 1
ATOM 839 C C . LYS A 1 107 ? -7.909 -4.168 -3.769 1.00 96.88 107 LYS A C 1
ATOM 841 O O . LYS A 1 107 ? -7.467 -4.319 -4.906 1.00 96.88 107 LYS A O 1
ATOM 846 N N . LEU A 1 108 ? -8.514 -3.041 -3.390 1.00 95.94 108 LEU A N 1
ATOM 847 C CA . LEU A 1 108 ? -8.643 -1.875 -4.273 1.00 95.94 108 LEU A CA 1
ATOM 848 C C . LEU A 1 108 ? -7.271 -1.338 -4.715 1.00 95.94 108 LEU A C 1
ATOM 850 O O . LEU A 1 108 ? -7.132 -0.910 -5.859 1.00 95.94 108 LEU A O 1
ATOM 854 N N . LEU A 1 109 ? -6.245 -1.432 -3.862 1.00 94.75 109 LEU A N 1
ATOM 855 C CA . LEU A 1 109 ? -4.881 -1.014 -4.198 1.00 94.75 109 LEU A CA 1
ATOM 856 C C . LEU A 1 109 ? -4.182 -1.942 -5.216 1.00 94.75 109 LEU A C 1
ATOM 858 O O . LEU A 1 109 ? -3.364 -1.457 -5.993 1.00 94.75 109 LEU A O 1
ATOM 862 N N . GLU A 1 110 ? -4.530 -3.235 -5.281 1.00 95.56 110 GLU A N 1
ATOM 863 C CA . GLU A 1 110 ? -4.083 -4.126 -6.375 1.00 95.56 110 GLU A CA 1
ATOM 864 C C . GLU A 1 110 ? -4.723 -3.742 -7.722 1.00 95.56 110 GLU A C 1
ATOM 866 O O . GLU A 1 110 ? -4.096 -3.811 -8.787 1.00 95.56 110 GLU A O 1
ATOM 871 N N . LEU A 1 111 ? -5.996 -3.329 -7.685 1.00 94.19 111 LEU A N 1
ATOM 872 C CA . LEU A 1 111 ? -6.739 -2.906 -8.873 1.00 94.19 111 LEU A CA 1
ATOM 873 C C . LEU A 1 111 ? -6.273 -1.536 -9.389 1.00 94.19 111 LEU A C 1
ATOM 875 O O . LEU A 1 111 ? -6.232 -1.339 -10.608 1.00 94.19 111 LEU A O 1
ATOM 879 N N . ASP A 1 112 ? -5.861 -0.625 -8.503 1.00 92.50 112 ASP A N 1
ATOM 880 C CA . ASP A 1 112 ? -5.212 0.649 -8.842 1.00 92.50 112 ASP A CA 1
ATOM 881 C C . ASP A 1 112 ? -3.670 0.549 -8.788 1.00 92.50 112 ASP A C 1
ATOM 883 O O . ASP A 1 112 ? -3.100 -0.391 -9.345 1.00 92.50 112 ASP A O 1
ATOM 887 N N . SER A 1 113 ? -2.956 1.551 -8.275 1.00 90.06 113 SER A N 1
ATOM 888 C CA . SER A 1 113 ? -1.521 1.706 -8.481 1.00 90.06 113 SER A CA 1
ATOM 889 C C . SER A 1 113 ? -0.888 2.583 -7.401 1.00 90.06 113 SER A C 1
ATOM 891 O O . SER A 1 113 ? -1.390 3.650 -7.054 1.00 90.06 113 SER A O 1
ATOM 893 N N . LEU A 1 114 ? 0.242 2.128 -6.864 1.00 91.31 114 LEU A N 1
ATOM 894 C CA . LEU A 1 114 ? 0.963 2.800 -5.793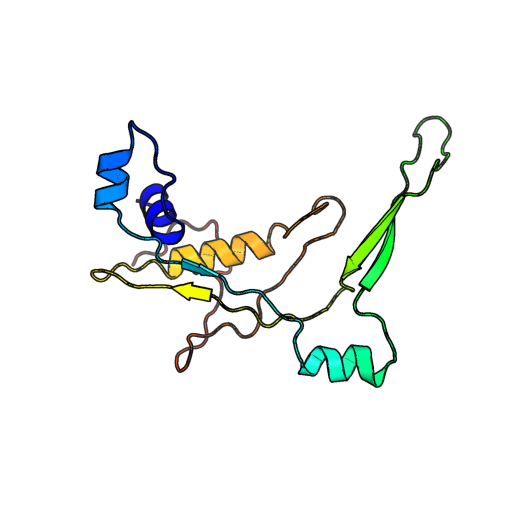 1.00 91.31 114 LEU A CA 1
ATOM 895 C C . LEU A 1 114 ? 2.022 3.764 -6.353 1.00 91.31 114 LEU A C 1
ATOM 897 O O . LEU A 1 114 ? 2.960 3.357 -7.042 1.00 91.31 114 LEU A O 1
ATOM 901 N N . GLY A 1 115 ? 1.904 5.046 -6.006 1.00 86.38 115 GLY A N 1
ATOM 902 C CA . GLY A 1 115 ? 2.884 6.078 -6.349 1.00 86.38 115 GLY A CA 1
ATOM 903 C C . GLY A 1 115 ? 2.680 6.718 -7.729 1.00 86.38 115 GLY A C 1
ATOM 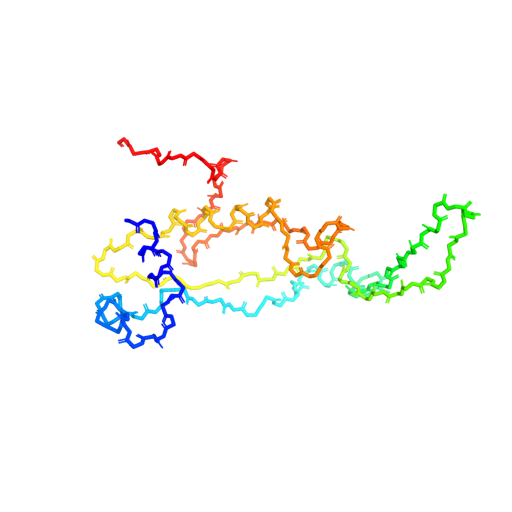904 O O . GLY A 1 115 ? 1.561 6.920 -8.194 1.00 86.38 115 GLY A O 1
ATOM 905 N N . GLY A 1 116 ? 3.779 7.135 -8.361 1.00 79.25 116 GLY A N 1
ATOM 906 C CA . GLY A 1 116 ? 3.743 7.939 -9.586 1.00 79.25 116 GLY A CA 1
ATOM 907 C C . GLY A 1 116 ? 3.426 7.148 -10.861 1.00 79.25 116 GLY A C 1
ATOM 908 O O . GLY A 1 116 ? 3.818 5.995 -11.017 1.00 79.25 116 GLY A O 1
ATOM 909 N N . SER A 1 117 ? 2.798 7.821 -11.831 1.00 79.88 117 SER A N 1
ATOM 910 C CA . SER A 1 117 ? 2.656 7.351 -13.222 1.00 79.88 117 SER A CA 1
ATOM 911 C C . SER A 1 117 ? 1.897 6.028 -13.428 1.00 79.88 117 SER A C 1
ATOM 913 O O . SER A 1 117 ? 2.120 5.357 -14.436 1.00 79.88 117 SER A O 1
ATOM 915 N N . GLY A 1 118 ? 0.958 5.666 -12.544 1.00 77.81 118 GLY A N 1
ATOM 916 C CA . GLY A 1 118 ? 0.149 4.439 -12.649 1.00 77.81 118 GLY A CA 1
ATOM 917 C C . GLY A 1 118 ? -0.472 4.190 -14.032 1.00 77.81 118 GLY A C 1
ATOM 918 O O . GLY A 1 118 ? -0.330 3.109 -14.606 1.00 77.81 118 GLY A O 1
ATOM 919 N N . SER A 1 119 ? -1.015 5.243 -14.656 1.00 78.94 119 SER A N 1
ATOM 920 C CA . SER A 1 119 ? -1.571 5.232 -16.023 1.00 78.94 119 SER A CA 1
ATOM 921 C C . SER A 1 119 ? -0.571 4.908 -17.152 1.00 78.94 119 SER A C 1
ATOM 923 O O . SER A 1 119 ? -0.978 4.746 -18.300 1.00 78.94 119 SER A O 1
ATOM 925 N N . ARG A 1 120 ? 0.730 4.788 -16.848 1.00 80.94 120 ARG A N 1
ATOM 926 C CA . ARG A 1 120 ? 1.824 4.389 -17.761 1.00 80.94 120 ARG A CA 1
ATOM 927 C C . ARG A 1 120 ? 2.453 3.037 -17.378 1.00 80.94 120 ARG A C 1
ATOM 929 O O . ARG A 1 120 ? 3.607 2.755 -17.729 1.00 80.94 120 ARG A O 1
ATOM 936 N N . GLY A 1 121 ? 1.715 2.218 -16.623 1.00 80.25 121 GLY A N 1
ATOM 937 C CA . GLY A 1 121 ? 2.139 0.887 -16.180 1.00 80.25 121 GLY A CA 1
ATOM 938 C C . GLY A 1 121 ? 3.223 0.919 -15.099 1.00 80.25 121 GLY A C 1
ATOM 939 O O . GLY A 1 121 ? 4.176 0.143 -15.159 1.00 80.25 121 GLY A O 1
ATOM 940 N N . TYR A 1 122 ? 3.115 1.854 -14.154 1.00 85.50 122 TYR A N 1
ATOM 941 C CA . TYR A 1 122 ? 3.921 1.897 -12.928 1.00 85.50 122 TYR A CA 1
ATOM 942 C C . TYR A 1 122 ? 3.040 1.533 -11.719 1.00 85.50 122 TYR A C 1
ATOM 944 O O . TYR A 1 122 ? 1.818 1.468 -11.840 1.00 85.50 122 TYR A O 1
ATOM 952 N N . GLY A 1 123 ? 3.648 1.276 -10.559 1.00 89.50 123 GLY A N 1
ATOM 953 C CA . GLY A 1 123 ? 2.927 1.157 -9.284 1.00 89.50 123 GLY A CA 1
ATOM 954 C C . GLY A 1 123 ? 2.000 -0.053 -9.121 1.00 89.50 123 GLY A C 1
ATOM 955 O O . GLY A 1 123 ? 1.346 -0.158 -8.089 1.00 89.50 123 GLY A O 1
ATOM 956 N N . LYS A 1 124 ? 1.912 -0.967 -10.094 1.00 94.56 124 LYS A N 1
ATOM 957 C CA . LYS A 1 124 ? 1.135 -2.204 -9.945 1.00 94.56 124 LYS A CA 1
ATOM 958 C C . LYS A 1 124 ? 1.792 -3.126 -8.920 1.00 94.56 124 LYS A C 1
ATOM 960 O O . LYS A 1 124 ? 2.965 -3.467 -9.070 1.00 94.56 124 LYS A O 1
ATOM 965 N N . ILE A 1 125 ? 1.017 -3.514 -7.910 1.00 95.94 125 ILE A N 1
ATOM 966 C CA . ILE A 1 125 ? 1.411 -4.412 -6.822 1.00 95.94 125 ILE A CA 1
ATOM 967 C C . ILE A 1 125 ? 0.395 -5.550 -6.679 1.00 95.94 125 ILE A C 1
ATOM 969 O O . ILE A 1 125 ? -0.726 -5.465 -7.175 1.00 95.94 125 ILE A O 1
ATOM 973 N N . GLU A 1 126 ? 0.804 -6.592 -5.969 1.00 96.62 126 GLU A N 1
ATOM 974 C CA . GLU A 1 126 ? -0.019 -7.712 -5.516 1.00 96.62 126 GLU A CA 1
ATOM 975 C C . GLU A 1 126 ? 0.381 -8.013 -4.065 1.00 96.62 126 GLU A C 1
ATOM 977 O O . GLU A 1 126 ? 1.563 -7.909 -3.717 1.00 96.62 126 GLU A O 1
ATOM 982 N N . PHE A 1 127 ? -0.576 -8.368 -3.211 1.00 97.19 127 PHE A N 1
ATOM 983 C CA . PHE A 1 127 ? -0.292 -8.819 -1.851 1.00 97.19 127 PHE A CA 1
ATOM 984 C C . PHE A 1 127 ? -0.209 -10.345 -1.817 1.00 97.19 127 PHE A C 1
ATOM 986 O O . PHE A 1 127 ? -1.075 -11.046 -2.339 1.00 97.19 127 PHE A O 1
ATOM 993 N N . LYS A 1 128 ? 0.837 -10.872 -1.178 1.00 95.69 128 LYS A N 1
ATOM 994 C CA . LYS A 1 128 ? 1.084 -12.313 -1.048 1.00 95.69 128 LYS A CA 1
ATOM 995 C C . LYS A 1 128 ? 1.305 -12.695 0.403 1.00 95.69 128 LYS A C 1
ATOM 997 O O . LYS A 1 128 ? 1.804 -11.891 1.187 1.00 95.69 128 LYS A O 1
ATOM 1002 N N . ASP A 1 129 ? 0.888 -13.915 0.733 1.00 94.81 129 ASP A N 1
ATOM 1003 C CA . ASP A 1 129 ? 1.096 -14.569 2.029 1.00 94.81 129 ASP A CA 1
ATOM 1004 C C . ASP A 1 129 ? 0.677 -13.716 3.245 1.00 94.81 129 ASP A C 1
ATOM 1006 O O . ASP A 1 129 ? 1.272 -13.792 4.326 1.00 94.81 129 ASP A O 1
ATOM 1010 N N . LEU A 1 130 ? -0.374 -12.899 3.064 1.00 96.12 130 LEU A N 1
ATOM 1011 C CA . LEU A 1 130 ? -0.977 -12.101 4.127 1.00 96.12 130 LEU A CA 1
ATOM 1012 C C . LEU A 1 130 ? -1.483 -13.014 5.247 1.00 96.12 130 LEU A C 1
ATOM 1014 O O . LEU A 1 130 ? -2.104 -14.050 5.011 1.00 96.12 130 LEU A O 1
ATOM 1018 N N . LYS A 1 131 ? -1.233 -12.600 6.486 1.00 95.88 131 LYS A N 1
ATOM 1019 C CA . LYS A 1 131 ? -1.630 -13.313 7.700 1.00 95.88 131 LYS A CA 1
ATOM 1020 C C . LYS A 1 131 ? -1.650 -12.372 8.893 1.00 95.88 131 LYS A C 1
ATOM 1022 O O . LYS A 1 131 ? -0.971 -11.342 8.894 1.00 95.88 131 LYS A O 1
ATOM 1027 N N . ILE A 1 132 ? -2.386 -12.755 9.926 1.00 94.44 132 ILE A N 1
ATOM 1028 C CA . ILE A 1 132 ? -2.257 -12.155 11.252 1.00 94.44 132 ILE A CA 1
ATOM 1029 C C . ILE A 1 132 ? -0.933 -12.647 11.865 1.00 94.44 132 ILE A C 1
ATOM 1031 O O . ILE A 1 132 ? -0.527 -13.792 11.662 1.00 94.44 132 ILE A O 1
ATOM 1035 N N . ILE A 1 133 ? -0.224 -11.779 12.594 1.00 89.31 133 ILE A N 1
ATOM 1036 C CA . ILE A 1 133 ? 0.975 -12.190 13.342 1.00 89.31 133 ILE A CA 1
ATOM 1037 C C . ILE A 1 133 ? 0.543 -13.216 14.396 1.00 89.31 133 ILE A C 1
ATOM 1039 O O . ILE A 1 133 ? -0.376 -12.950 15.165 1.00 89.31 133 ILE A O 1
ATOM 1043 N N . ASP A 1 134 ? 1.188 -14.383 14.383 1.00 85.75 134 ASP A N 1
ATOM 1044 C CA . ASP A 1 134 ? 0.871 -15.547 15.222 1.00 85.75 134 ASP A CA 1
ATOM 1045 C C . ASP A 1 134 ? -0.587 -16.054 15.099 1.00 85.75 134 ASP A C 1
ATOM 1047 O O . ASP A 1 134 ? -1.111 -16.688 16.014 1.00 85.75 134 ASP A O 1
ATOM 1051 N N . GLY A 1 135 ? -1.240 -15.804 13.953 1.00 87.88 135 GLY A N 1
ATOM 1052 C CA . GLY A 1 135 ? -2.629 -16.191 13.687 1.00 87.88 135 GLY A CA 1
ATOM 1053 C C . GLY A 1 135 ? -2.899 -16.650 12.248 1.00 87.88 135 GLY A C 1
ATOM 1054 O O . GLY A 1 135 ? -1.993 -17.053 11.518 1.00 87.88 135 GLY A O 1
ATOM 1055 N N . GLU A 1 136 ? -4.177 -16.601 11.865 1.00 91.19 136 GLU A N 1
ATOM 1056 C CA . GLU A 1 136 ? -4.703 -17.105 10.589 1.00 91.19 136 GLU A CA 1
ATOM 1057 C C . GLU A 1 136 ? -4.102 -16.427 9.345 1.00 91.19 136 GLU A C 1
ATOM 1059 O O . GLU A 1 136 ? -3.713 -15.252 9.364 1.00 91.19 136 GLU A O 1
ATOM 1064 N N . ALA A 1 137 ? -4.101 -17.161 8.229 1.00 95.00 137 ALA A N 1
ATOM 1065 C CA . ALA A 1 137 ? -3.879 -16.592 6.902 1.00 95.00 137 ALA A CA 1
ATOM 1066 C C . ALA A 1 137 ? -5.061 -15.695 6.489 1.00 95.00 137 ALA A C 1
ATOM 1068 O O . ALA A 1 137 ? -6.209 -15.947 6.852 1.00 95.00 137 ALA A O 1
ATOM 1069 N N . LEU A 1 138 ? -4.782 -14.645 5.715 1.00 94.44 138 LEU A N 1
ATOM 1070 C CA . LEU A 1 138 ? -5.768 -13.664 5.266 1.00 94.44 138 LEU A CA 1
ATOM 1071 C C . LEU A 1 138 ? -5.884 -13.677 3.741 1.00 94.44 138 LEU A C 1
ATOM 1073 O O . LEU A 1 138 ? -4.897 -13.502 3.029 1.00 94.44 138 LEU A O 1
ATOM 1077 N N . THR A 1 139 ? -7.113 -13.806 3.249 1.00 94.62 139 THR A N 1
ATOM 1078 C CA . THR A 1 139 ? -7.440 -13.734 1.820 1.00 94.62 139 THR A CA 1
ATOM 1079 C C . THR A 1 139 ? -8.090 -12.386 1.519 1.00 94.62 139 THR A C 1
ATOM 1081 O O . THR A 1 139 ? -9.000 -11.960 2.230 1.00 94.62 139 THR A O 1
ATOM 1084 N N . LEU A 1 140 ? -7.638 -11.700 0.466 1.00 95.50 140 LEU A N 1
ATOM 1085 C CA . LEU A 1 140 ? -8.307 -10.492 -0.026 1.00 95.50 140 LEU A CA 1
ATOM 1086 C C . LEU A 1 140 ? -9.599 -10.867 -0.780 1.00 95.50 140 LEU A C 1
ATOM 1088 O O . LEU A 1 140 ? -9.599 -11.879 -1.479 1.00 95.50 140 LEU A O 1
ATOM 1092 N N . PRO A 1 141 ? -10.685 -10.075 -0.694 1.00 94.50 141 PRO A N 1
ATOM 1093 C CA . PRO A 1 141 ? -11.944 -10.393 -1.371 1.00 94.50 141 PRO A CA 1
ATOM 1094 C C . PRO A 1 141 ? -11.786 -10.420 -2.899 1.00 94.50 141 PRO A C 1
ATOM 1096 O O . PRO A 1 141 ? -11.157 -9.533 -3.471 1.00 94.50 141 PRO A O 1
ATOM 1099 N N . ASP A 1 142 ? -12.409 -11.386 -3.581 1.00 91.81 142 ASP A N 1
ATOM 1100 C CA . ASP A 1 142 ? -12.357 -11.483 -5.052 1.00 91.81 142 ASP A CA 1
ATOM 1101 C C . ASP A 1 142 ? -12.938 -10.236 -5.739 1.00 91.81 142 ASP A C 1
ATOM 1103 O O . ASP A 1 142 ? -12.380 -9.728 -6.713 1.00 91.81 142 ASP A O 1
ATOM 1107 N N . ASN A 1 143 ? -14.044 -9.715 -5.198 1.00 92.19 143 ASN A N 1
ATOM 1108 C CA . ASN A 1 143 ? -14.707 -8.499 -5.657 1.00 92.19 143 ASN A CA 1
ATOM 1109 C C . ASN A 1 143 ? -14.800 -7.469 -4.512 1.00 92.19 143 ASN A C 1
ATOM 1111 O O . ASN A 1 143 ? -15.681 -7.600 -3.661 1.00 92.19 143 ASN A O 1
ATOM 1115 N N . PRO A 1 144 ? -13.964 -6.414 -4.494 1.00 90.44 144 PRO A N 1
ATOM 1116 C CA . PRO A 1 144 ? -14.024 -5.373 -3.467 1.00 90.44 144 PRO A CA 1
ATOM 1117 C C . PRO A 1 144 ? -15.177 -4.372 -3.660 1.00 90.44 144 PRO A C 1
ATOM 1119 O O . PRO A 1 144 ? -15.304 -3.441 -2.868 1.00 90.44 144 PRO A O 1
ATOM 1122 N N . PHE A 1 145 ? -16.008 -4.537 -4.694 1.00 89.19 145 PHE A N 1
ATOM 1123 C CA . PHE A 1 145 ? -17.198 -3.717 -4.959 1.00 89.19 145 PHE A CA 1
ATOM 1124 C C . PHE A 1 145 ? -18.512 -4.433 -4.616 1.00 89.19 145 PHE A C 1
ATOM 1126 O O . PHE A 1 145 ? -19.585 -3.900 -4.889 1.00 89.19 145 PHE A O 1
ATOM 1133 N N . ALA A 1 146 ? -18.455 -5.646 -4.057 1.00 79.12 146 ALA A N 1
ATOM 1134 C CA . ALA A 1 146 ? -19.639 -6.289 -3.506 1.00 79.12 146 ALA A CA 1
ATOM 1135 C C . ALA A 1 146 ? -20.052 -5.571 -2.211 1.00 79.12 146 ALA A C 1
ATOM 1137 O O . ALA A 1 146 ? -19.267 -5.508 -1.263 1.00 79.12 146 ALA A O 1
ATOM 1138 N N . GLU A 1 147 ? -21.281 -5.051 -2.161 1.00 60.34 147 GLU A N 1
ATOM 1139 C CA . GLU A 1 147 ? -21.900 -4.684 -0.885 1.00 60.34 147 GLU A CA 1
ATOM 1140 C C . GLU A 1 147 ? -21.983 -5.927 0.016 1.00 60.34 147 GLU A C 1
ATOM 1142 O O . GLU A 1 147 ? -22.070 -7.059 -0.470 1.00 60.34 147 GLU A O 1
ATOM 1147 N N . GLY A 1 148 ? -21.864 -5.715 1.328 1.00 54.03 148 GLY A N 1
ATOM 1148 C CA . GLY A 1 148 ? -21.468 -6.759 2.272 1.00 54.03 148 GLY A CA 1
ATOM 1149 C C . GLY A 1 148 ? -22.312 -8.033 2.203 1.00 54.03 148 GLY A C 1
ATOM 1150 O O . GLY A 1 148 ? -23.536 -7.989 2.299 1.00 54.03 148 GLY A O 1
ATOM 1151 N N . ALA A 1 149 ? -21.637 -9.185 2.135 1.00 39.41 149 ALA A N 1
ATOM 1152 C CA . ALA A 1 149 ? -22.243 -10.501 2.325 1.00 39.41 149 ALA A CA 1
ATOM 1153 C C . ALA A 1 149 ? -22.600 -10.734 3.809 1.00 39.41 149 ALA A C 1
ATOM 1155 O O . ALA A 1 149 ? -22.037 -11.598 4.476 1.00 39.41 149 ALA A O 1
ATOM 1156 N N . SER A 1 150 ? -23.516 -9.920 4.337 1.00 38.66 150 SER A N 1
ATOM 1157 C CA . SER A 1 150 ? -24.105 -10.098 5.662 1.00 38.66 150 SER A CA 1
ATOM 1158 C C . SER A 1 150 ? -25.212 -11.152 5.599 1.00 38.66 150 SER A C 1
ATOM 1160 O O . SER A 1 150 ? -26.295 -10.881 5.072 1.00 38.66 150 SER A O 1
ATOM 1162 N N . SER A 1 151 ? -24.938 -12.330 6.157 1.00 31.84 151 SER A N 1
ATOM 1163 C CA . SER A 1 151 ? -25.909 -13.403 6.410 1.00 31.84 151 SER A CA 1
ATOM 1164 C C . SER A 1 151 ? -25.690 -13.988 7.798 1.00 31.84 151 SER A C 1
ATOM 1166 O O . SER A 1 151 ? -24.557 -14.475 8.011 1.00 31.84 151 SER A O 1
#

pLDDT: mean 86.87, std 12.19, range [31.84, 97.81]

Secondary structure (DSSP, 8-state):
-HHHHHHHHH-----TTTHHHHHHH-S-SEEE---EEPHHHIIIIIGGGT--SEEEEEEEEE-TTT--EEEEEEEEEEPTT--EE--EEE---TT---HHHHHHHHHHHHHS-SSTTGGGT-S-----S-B-TTS-B----S-TTSPP---